Protein AF-A0A4C1SCT5-F1 (afdb_monomer_lite)

Sequence (110 aa):
MVKYLEGKDLISPFQCGFRKSFNTSSLLLGLTDTIRDTLNNGGVNVLISLDLSKAFDRAPDSTRQRKAEVDKIHRSRSPTPSLSEELKSTGIHLQFADEFSPLNNLAFQR

Foldseek 3Di:
DQVVCVVVVVDPPLDQPPDPPGDPVNNVVVVVVVCVVQVVVVHDDDDDDDDDPPPVVPQDPVNVVVVVVVVVVVVPDDPPPDPVRVCVVVVNDDDDPPPDDDPPDPDPDD

Radius of gyration: 21.21 Å; chains: 1; bounding box: 51×48×31 Å

Structure (mmCIF, N/CA/C/O backbone):
data_AF-A0A4C1SCT5-F1
#
_entry.id   AF-A0A4C1SCT5-F1
#
loop_
_atom_site.group_PDB
_atom_site.id
_atom_site.type_symbol
_atom_site.label_atom_id
_atom_site.label_alt_id
_atom_site.label_comp_id
_atom_site.label_asym_id
_atom_site.label_entity_id
_atom_site.label_seq_id
_atom_site.pdbx_PDB_ins_code
_atom_site.Cartn_x
_atom_site.Cartn_y
_atom_site.Cartn_z
_atom_site.occupancy
_atom_site.B_iso_or_equiv
_atom_site.auth_seq_id
_atom_site.auth_comp_id
_atom_site.auth_asym_id
_atom_site.auth_atom_id
_atom_site.pdbx_PDB_model_num
ATOM 1 N N . MET A 1 1 ? -14.333 -5.940 14.794 1.00 57.41 1 MET A N 1
ATOM 2 C CA . MET A 1 1 ? -14.233 -5.018 13.644 1.00 57.41 1 MET A CA 1
ATOM 3 C C . MET A 1 1 ? -13.426 -5.656 12.517 1.00 57.41 1 MET A C 1
ATOM 5 O O . MET A 1 1 ? -14.028 -6.008 11.519 1.00 57.41 1 MET A O 1
ATOM 9 N N . VAL A 1 2 ? -12.128 -5.933 12.712 1.00 68.88 2 VAL A N 1
ATOM 10 C CA . VAL A 1 2 ? -11.245 -6.515 11.675 1.00 68.88 2 VAL A CA 1
ATOM 11 C C . VAL A 1 2 ? -11.754 -7.856 11.120 1.00 68.88 2 VAL A C 1
ATOM 13 O O . VAL A 1 2 ? -11.885 -7.980 9.914 1.00 68.88 2 VAL A O 1
ATOM 16 N N . LYS A 1 3 ? -12.201 -8.792 11.976 1.00 74.88 3 LYS A N 1
ATOM 17 C CA . LYS A 1 3 ? -12.773 -10.086 11.537 1.00 74.88 3 LYS A CA 1
ATOM 18 C C . LYS A 1 3 ? -13.944 -9.974 10.549 1.00 74.88 3 LYS A C 1
ATOM 20 O O . LYS A 1 3 ? -14.103 -10.835 9.699 1.00 74.88 3 LYS A O 1
ATOM 25 N N . TYR A 1 4 ? -14.784 -8.944 10.689 1.00 82.00 4 TYR A N 1
ATOM 26 C CA . TYR A 1 4 ? -15.917 -8.733 9.780 1.00 82.00 4 TYR A CA 1
ATOM 27 C C . TYR A 1 4 ? -15.432 -8.265 8.408 1.00 82.00 4 TYR A C 1
ATOM 29 O O . TYR A 1 4 ? -15.903 -8.753 7.391 1.00 82.00 4 TYR A O 1
ATOM 37 N N . LEU A 1 5 ? -14.467 -7.343 8.399 1.00 82.19 5 LEU A N 1
ATOM 38 C CA . LEU A 1 5 ? -13.877 -6.825 7.172 1.00 82.19 5 LEU A CA 1
ATOM 39 C C . LEU A 1 5 ? -13.087 -7.913 6.429 1.00 82.19 5 LEU A C 1
ATOM 41 O O . LEU A 1 5 ? -13.200 -8.011 5.215 1.00 82.19 5 LEU A O 1
ATOM 45 N N . GLU A 1 6 ? -12.355 -8.759 7.158 1.00 80.75 6 GLU A N 1
ATOM 46 C CA . GLU A 1 6 ? -11.646 -9.918 6.597 1.00 80.75 6 GLU A CA 1
ATOM 47 C C . GLU A 1 6 ? -12.619 -10.970 6.053 1.00 80.75 6 GLU A C 1
ATOM 49 O O . GLU A 1 6 ? -12.443 -11.444 4.939 1.00 80.75 6 GLU A O 1
ATOM 54 N N . GLY A 1 7 ? -13.697 -11.282 6.781 1.00 81.81 7 GLY A N 1
ATOM 55 C CA . GLY A 1 7 ? -14.717 -12.233 6.323 1.00 81.81 7 GLY A CA 1
ATOM 56 C C . GLY A 1 7 ? -15.570 -11.748 5.142 1.00 81.81 7 GLY A C 1
ATOM 57 O O . GLY A 1 7 ? -16.358 -12.522 4.607 1.00 81.81 7 GLY A O 1
ATOM 58 N N . LYS A 1 8 ? -15.448 -10.475 4.754 1.00 85.44 8 LYS A N 1
ATOM 59 C CA . LYS A 1 8 ? -16.152 -9.860 3.618 1.00 85.44 8 LYS A CA 1
ATOM 60 C C . LYS A 1 8 ? -15.201 -9.382 2.515 1.00 85.44 8 LYS A C 1
ATOM 62 O O . LYS A 1 8 ? -15.663 -8.704 1.606 1.00 85.44 8 LYS A O 1
ATOM 67 N N . ASP A 1 9 ? -13.910 -9.698 2.622 1.00 83.19 9 ASP A N 1
ATOM 68 C CA . ASP A 1 9 ? -12.860 -9.276 1.684 1.00 83.19 9 ASP A CA 1
ATOM 69 C C . ASP A 1 9 ? -12.818 -7.750 1.440 1.00 83.19 9 ASP A C 1
ATOM 71 O O . ASP A 1 9 ? -12.597 -7.250 0.342 1.00 83.19 9 ASP A O 1
ATOM 75 N N . LEU A 1 10 ? -13.077 -6.971 2.497 1.00 86.25 10 LEU A N 1
ATOM 76 C CA . LEU A 1 10 ? -13.103 -5.500 2.451 1.00 86.25 10 LEU A CA 1
ATOM 77 C C . LEU A 1 10 ? -11.751 -4.863 2.806 1.00 86.25 10 LEU A C 1
ATOM 79 O O . LEU A 1 10 ? -11.627 -3.636 2.817 1.00 86.25 10 LEU A O 1
ATOM 83 N N . ILE A 1 11 ? -10.758 -5.679 3.160 1.00 85.44 11 ILE A N 1
ATOM 84 C CA . ILE A 1 11 ? -9.387 -5.256 3.449 1.00 85.44 11 ILE A CA 1
ATOM 85 C C . ILE A 1 11 ? -8.491 -5.858 2.380 1.00 85.44 11 ILE A C 1
ATOM 87 O O . ILE A 1 11 ? -8.527 -7.063 2.163 1.00 85.44 11 ILE A O 1
ATOM 91 N N . SER A 1 12 ? -7.646 -5.025 1.769 1.00 87.38 12 SER A N 1
ATOM 92 C CA . SER A 1 12 ? -6.652 -5.510 0.813 1.00 87.38 12 SER A CA 1
ATOM 93 C C . SER A 1 12 ? -5.778 -6.602 1.448 1.00 87.38 12 SER A C 1
ATOM 95 O O . SER A 1 12 ? -5.284 -6.401 2.566 1.00 87.38 12 SER A O 1
ATOM 97 N N . PRO A 1 13 ? -5.511 -7.719 0.747 1.00 84.44 13 PRO A N 1
ATOM 98 C CA . PRO A 1 13 ? -4.640 -8.775 1.259 1.00 84.44 13 PRO A CA 1
ATOM 99 C C . PRO A 1 13 ? -3.224 -8.265 1.572 1.00 84.44 13 PRO A C 1
ATOM 101 O O . PRO A 1 13 ? -2.583 -8.781 2.485 1.00 84.44 13 PRO A O 1
ATOM 104 N N . PHE A 1 14 ? -2.780 -7.195 0.902 1.00 85.56 14 PHE A N 1
ATOM 105 C CA . PHE A 1 14 ? -1.472 -6.560 1.098 1.00 85.56 14 PHE A CA 1
ATOM 106 C C . PHE A 1 14 ? -1.445 -5.514 2.225 1.00 85.56 14 PHE A C 1
ATOM 108 O O . PHE A 1 14 ? -0.386 -4.986 2.565 1.00 85.56 14 PHE A O 1
ATOM 115 N N . GLN A 1 15 ? -2.592 -5.181 2.825 1.00 89.12 15 GLN A N 1
ATOM 116 C CA . GLN A 1 15 ? -2.627 -4.272 3.967 1.00 89.12 15 GLN A CA 1
ATOM 117 C C . GLN A 1 15 ? -2.123 -5.006 5.212 1.00 89.12 15 GLN A C 1
ATOM 119 O O . GLN A 1 15 ? -2.742 -5.975 5.640 1.00 89.12 15 GLN A O 1
ATOM 124 N N . CYS A 1 16 ? -1.049 -4.518 5.835 1.00 90.94 16 CYS A N 1
ATOM 125 C CA . CYS A 1 16 ? -0.508 -5.099 7.074 1.00 90.94 16 CYS A CA 1
ATOM 126 C C . CYS A 1 16 ? -0.773 -4.240 8.324 1.00 90.94 16 CYS A C 1
ATOM 128 O O . CYS A 1 16 ? -0.830 -4.762 9.435 1.00 90.94 16 CYS A O 1
ATOM 130 N N . GLY A 1 17 ? -0.962 -2.926 8.165 1.00 89.25 17 GLY A N 1
ATOM 131 C CA . GLY A 1 17 ? -1.189 -2.007 9.283 1.00 89.25 17 GLY A CA 1
ATOM 132 C C . GLY A 1 17 ? -2.505 -2.274 10.022 1.00 89.25 17 GLY A C 1
ATOM 133 O O . GLY A 1 17 ? -3.535 -2.529 9.398 1.00 89.25 17 GLY A O 1
ATOM 134 N N . PHE A 1 18 ? -2.469 -2.178 11.356 1.00 87.00 18 PHE A N 1
ATOM 135 C CA . PHE A 1 18 ? -3.627 -2.331 12.255 1.00 87.00 18 PHE A CA 1
ATOM 136 C C . PHE A 1 18 ? -4.390 -3.667 12.120 1.00 87.00 18 PHE A C 1
ATOM 138 O O . PHE A 1 18 ? -5.568 -3.752 12.480 1.00 87.00 18 PHE A O 1
ATOM 145 N N . ARG A 1 19 ? -3.730 -4.728 11.631 1.00 87.44 19 ARG A N 1
ATOM 146 C CA . ARG A 1 19 ? -4.301 -6.079 11.515 1.00 87.44 19 ARG A CA 1
ATOM 147 C C . ARG A 1 19 ? -3.671 -7.046 12.505 1.00 87.44 19 ARG A C 1
ATOM 149 O O . ARG A 1 19 ? -2.495 -6.949 12.844 1.00 87.44 19 ARG A O 1
ATOM 156 N N . LYS A 1 20 ? -4.469 -8.013 12.961 1.00 85.88 20 LYS A N 1
ATOM 157 C CA . LYS A 1 20 ? -3.976 -9.074 13.842 1.00 85.88 20 LYS A CA 1
ATOM 158 C C . LYS A 1 20 ? -3.051 -9.994 13.043 1.00 85.88 20 LYS A C 1
ATOM 160 O O . LYS A 1 20 ? -3.391 -10.361 11.927 1.00 85.88 20 LYS A O 1
ATOM 165 N N . SER A 1 21 ? -1.922 -10.376 13.636 1.00 88.25 21 SER A N 1
ATOM 166 C CA . SER A 1 21 ? -0.934 -11.292 13.040 1.00 88.25 21 SER A CA 1
ATOM 167 C C . SER A 1 21 ? -0.165 -10.754 11.824 1.00 88.25 21 SER A C 1
ATOM 169 O O . SER A 1 21 ? 0.581 -11.513 11.216 1.00 88.25 21 SER A O 1
ATOM 171 N N . PHE A 1 22 ? -0.281 -9.463 11.502 1.00 90.62 22 PHE A N 1
ATOM 172 C CA . PHE A 1 22 ? 0.562 -8.795 10.509 1.00 90.62 22 PHE A CA 1
ATOM 173 C C . PHE A 1 22 ? 1.453 -7.761 11.189 1.00 90.62 22 PHE A C 1
ATOM 175 O O . PHE A 1 22 ? 1.066 -7.133 12.177 1.00 90.62 22 PHE A O 1
ATOM 182 N N . ASN A 1 23 ? 2.654 -7.583 10.653 1.00 92.44 23 ASN A N 1
ATOM 183 C CA . ASN A 1 23 ? 3.599 -6.575 11.111 1.00 92.44 23 ASN A CA 1
ATOM 184 C C . ASN A 1 23 ? 4.348 -5.964 9.917 1.00 92.44 23 ASN A C 1
ATOM 186 O O . ASN A 1 23 ? 4.092 -6.298 8.758 1.00 92.44 23 ASN A O 1
ATOM 190 N N . THR A 1 24 ? 5.277 -5.054 10.202 1.00 92.56 24 THR A N 1
ATOM 191 C CA . THR A 1 24 ? 6.090 -4.400 9.171 1.00 92.56 24 THR A CA 1
ATOM 192 C C . THR A 1 24 ? 6.925 -5.400 8.371 1.00 92.56 24 THR A C 1
ATOM 194 O O . THR A 1 24 ? 7.075 -5.241 7.165 1.00 92.56 24 THR A O 1
ATOM 197 N N . SER A 1 25 ? 7.426 -6.463 9.001 1.00 95.62 25 SER A N 1
ATOM 198 C CA . SER A 1 25 ? 8.183 -7.510 8.310 1.00 95.62 25 SER A CA 1
ATOM 199 C C . SER A 1 25 ? 7.317 -8.273 7.309 1.00 95.62 25 SER A C 1
ATOM 201 O O . SER A 1 25 ? 7.789 -8.554 6.215 1.00 95.62 25 SER A O 1
ATOM 203 N N . SER A 1 26 ? 6.046 -8.546 7.629 1.00 92.62 26 SER A N 1
ATOM 204 C CA . SER A 1 26 ? 5.098 -9.157 6.685 1.00 92.62 26 SER A CA 1
ATOM 205 C C . SER A 1 26 ? 4.913 -8.300 5.429 1.00 92.62 26 SER A C 1
ATOM 207 O O . SER A 1 26 ? 4.906 -8.832 4.322 1.00 92.62 26 SER A O 1
ATOM 209 N N . LEU A 1 27 ? 4.815 -6.975 5.595 1.00 93.38 27 LEU A N 1
ATOM 210 C CA . LEU A 1 27 ? 4.718 -6.035 4.475 1.00 93.38 27 LEU A CA 1
ATOM 211 C C . LEU A 1 27 ? 5.989 -6.053 3.620 1.00 93.38 27 LEU A C 1
ATOM 213 O O . LEU A 1 27 ? 5.909 -6.152 2.399 1.00 93.38 27 LEU A O 1
ATOM 217 N N . LEU A 1 28 ? 7.156 -5.956 4.263 1.00 94.50 28 LEU A N 1
ATOM 218 C CA . LEU A 1 28 ? 8.445 -5.927 3.570 1.00 94.50 28 LEU A CA 1
ATOM 219 C C . LEU A 1 28 ? 8.722 -7.231 2.822 1.00 94.50 28 LEU A C 1
ATOM 221 O O . LEU A 1 28 ? 9.242 -7.183 1.708 1.00 94.50 28 LEU A O 1
ATOM 225 N N . LEU A 1 29 ? 8.354 -8.373 3.405 1.00 95.12 29 LEU A N 1
ATOM 226 C CA . LEU A 1 29 ? 8.483 -9.676 2.761 1.00 95.12 29 LEU A CA 1
ATOM 227 C C . LEU A 1 29 ? 7.627 -9.737 1.491 1.00 95.12 29 LEU A C 1
ATOM 229 O O . LEU A 1 29 ? 8.172 -9.945 0.412 1.00 95.12 29 LEU A O 1
ATOM 233 N N . GLY A 1 30 ? 6.327 -9.433 1.593 1.00 93.06 30 GLY A N 1
ATOM 234 C CA . GLY A 1 30 ? 5.428 -9.445 0.434 1.00 93.06 30 GLY A CA 1
ATOM 235 C C . GLY A 1 30 ? 5.829 -8.449 -0.661 1.00 93.06 30 GLY A C 1
ATOM 236 O O . GLY A 1 30 ? 5.757 -8.767 -1.849 1.00 93.06 30 GLY A O 1
ATOM 237 N N . LEU A 1 31 ? 6.310 -7.262 -0.278 1.00 94.31 31 LEU A N 1
ATOM 238 C CA . LEU A 1 31 ? 6.841 -6.279 -1.224 1.00 94.31 31 LEU A CA 1
ATOM 239 C C . LEU A 1 31 ? 8.095 -6.803 -1.938 1.00 94.31 31 LEU A C 1
ATOM 241 O O . LEU A 1 31 ? 8.207 -6.678 -3.155 1.00 94.31 31 LEU A O 1
ATOM 245 N N . THR A 1 32 ? 9.028 -7.398 -1.191 1.00 96.12 32 THR A N 1
ATOM 246 C CA . THR A 1 32 ? 10.275 -7.944 -1.745 1.00 96.12 32 THR A CA 1
ATOM 247 C C . THR A 1 32 ? 9.995 -9.089 -2.710 1.00 96.12 32 THR A C 1
ATOM 249 O O . THR A 1 32 ? 10.593 -9.134 -3.784 1.00 96.12 32 THR A O 1
ATOM 252 N N . ASP A 1 33 ? 9.071 -9.981 -2.356 1.00 96.19 33 ASP A N 1
ATOM 253 C CA . ASP A 1 33 ? 8.680 -11.101 -3.210 1.00 96.19 33 ASP A CA 1
ATOM 254 C C . ASP A 1 33 ? 8.012 -10.602 -4.499 1.00 96.19 33 ASP A C 1
ATOM 256 O O . ASP A 1 33 ? 8.422 -10.998 -5.586 1.00 96.19 33 ASP A O 1
ATOM 260 N N . THR A 1 34 ? 7.108 -9.619 -4.409 1.00 95.00 34 THR A N 1
ATOM 261 C CA . THR A 1 34 ? 6.482 -8.996 -5.594 1.00 95.00 34 THR A CA 1
ATOM 262 C C . THR A 1 34 ? 7.522 -8.379 -6.537 1.00 95.00 34 THR A C 1
ATOM 264 O O . THR A 1 34 ? 7.450 -8.548 -7.760 1.00 95.00 34 THR A O 1
ATOM 267 N N . ILE A 1 35 ? 8.513 -7.673 -5.978 1.00 96.62 35 ILE A N 1
ATOM 268 C CA . ILE A 1 35 ? 9.601 -7.074 -6.759 1.00 96.62 35 ILE A CA 1
ATOM 269 C C . ILE A 1 35 ? 10.423 -8.167 -7.444 1.00 96.62 35 ILE A C 1
ATOM 271 O O . ILE A 1 35 ? 10.679 -8.069 -8.647 1.00 96.62 35 ILE A O 1
ATOM 275 N N . ARG A 1 36 ? 10.818 -9.201 -6.691 1.00 97.38 36 ARG A N 1
ATOM 276 C CA . ARG A 1 36 ? 11.617 -10.326 -7.189 1.00 97.38 36 ARG A CA 1
ATOM 277 C C . ARG A 1 36 ? 10.906 -11.045 -8.331 1.00 97.38 36 ARG A C 1
ATOM 279 O O . ARG A 1 36 ? 11.520 -11.250 -9.375 1.00 97.38 36 ARG A O 1
ATOM 286 N N . ASP A 1 37 ? 9.635 -11.383 -8.159 1.00 97.81 37 ASP A N 1
ATOM 287 C CA . ASP A 1 37 ? 8.858 -12.118 -9.159 1.00 97.81 37 ASP A CA 1
ATOM 288 C C . ASP A 1 37 ? 8.706 -11.311 -10.448 1.00 97.81 37 ASP A C 1
ATOM 290 O O . ASP A 1 37 ? 8.909 -11.831 -11.545 1.00 97.81 37 ASP A O 1
ATOM 294 N N . THR A 1 38 ? 8.430 -10.012 -10.330 1.00 97.50 38 THR A N 1
ATOM 295 C CA . THR A 1 38 ? 8.327 -9.127 -11.494 1.00 97.50 38 THR A CA 1
ATOM 296 C C . THR A 1 38 ? 9.657 -9.036 -12.245 1.00 97.50 38 THR A C 1
ATOM 298 O O . THR A 1 38 ? 9.666 -9.131 -13.471 1.00 97.50 38 THR A O 1
ATOM 301 N N . LEU A 1 39 ? 10.784 -8.910 -11.534 1.00 97.00 39 LEU A N 1
ATOM 302 C CA . LEU A 1 39 ? 12.114 -8.865 -12.153 1.00 97.00 39 LEU A CA 1
ATOM 303 C C . LEU A 1 39 ? 12.478 -10.188 -12.838 1.00 97.00 39 LEU A C 1
ATOM 305 O O . LEU A 1 39 ? 12.975 -10.176 -13.962 1.00 97.00 39 LEU A O 1
ATOM 309 N N . ASN A 1 40 ? 12.196 -11.321 -12.192 1.00 98.00 40 ASN A N 1
ATOM 310 C CA . ASN A 1 40 ? 12.458 -12.650 -12.752 1.00 98.00 40 ASN A CA 1
ATOM 311 C C . ASN A 1 40 ? 11.662 -12.907 -14.039 1.00 98.00 40 ASN A C 1
ATOM 313 O O . ASN A 1 40 ? 12.132 -13.617 -14.923 1.00 98.00 40 ASN A O 1
ATOM 317 N N . ASN A 1 41 ? 10.490 -12.288 -14.165 1.00 97.62 41 ASN A N 1
ATOM 318 C CA . ASN A 1 41 ? 9.641 -12.376 -15.349 1.00 97.62 41 ASN A CA 1
ATOM 319 C C . ASN A 1 41 ? 9.949 -11.290 -16.402 1.00 97.62 41 ASN A C 1
ATOM 321 O O . ASN A 1 41 ? 9.166 -11.096 -17.330 1.00 97.62 41 ASN A O 1
ATOM 325 N N . GLY A 1 42 ? 11.070 -10.567 -16.270 1.00 96.44 42 GLY A N 1
ATOM 326 C CA . GLY A 1 42 ? 11.493 -9.521 -17.210 1.00 96.44 42 GLY A CA 1
ATOM 327 C C . GLY A 1 42 ? 10.662 -8.232 -17.148 1.00 96.44 42 GLY A C 1
ATOM 328 O O . GLY A 1 42 ? 10.729 -7.413 -18.064 1.00 96.44 42 GLY A O 1
ATOM 329 N N . GLY A 1 43 ? 9.861 -8.055 -16.096 1.00 96.44 43 GLY A N 1
ATOM 330 C CA . GLY A 1 43 ? 9.018 -6.885 -15.875 1.00 96.44 43 GLY A CA 1
ATOM 331 C C . GLY A 1 43 ? 9.741 -5.722 -15.190 1.00 96.44 43 GLY A C 1
ATOM 332 O O . GLY A 1 43 ? 10.896 -5.815 -14.773 1.00 96.44 43 GLY A O 1
ATOM 333 N N . VAL A 1 44 ? 9.022 -4.608 -15.033 1.00 94.94 44 VAL A N 1
ATOM 334 C CA . VAL A 1 44 ? 9.500 -3.393 -14.356 1.00 94.94 44 VAL A CA 1
ATOM 335 C C . VAL A 1 44 ? 8.613 -3.099 -13.151 1.00 94.94 44 VAL A C 1
ATOM 337 O O . VAL A 1 44 ? 7.390 -3.142 -13.250 1.00 94.94 44 VAL A O 1
ATOM 340 N N . ASN A 1 45 ? 9.233 -2.755 -12.022 1.00 94.19 45 ASN A N 1
ATOM 341 C CA . ASN A 1 45 ? 8.535 -2.323 -10.814 1.00 94.19 45 ASN A CA 1
ATOM 342 C C . ASN A 1 45 ? 8.596 -0.800 -10.671 1.00 94.19 45 ASN A C 1
ATOM 344 O O . ASN A 1 45 ? 9.665 -0.205 -10.809 1.00 94.19 45 ASN A O 1
ATOM 348 N N . VAL A 1 46 ? 7.473 -0.180 -10.310 1.00 93.94 46 VAL A N 1
ATOM 349 C CA . VAL A 1 46 ? 7.405 1.233 -9.918 1.00 93.94 46 VAL A CA 1
ATOM 350 C C . VAL A 1 46 ? 6.773 1.312 -8.536 1.00 93.94 46 VAL A C 1
ATOM 352 O O . VAL A 1 46 ? 5.641 0.874 -8.343 1.00 93.94 46 VAL A O 1
ATOM 355 N N . LEU A 1 47 ? 7.503 1.872 -7.571 1.00 91.94 47 LEU A N 1
ATOM 356 C CA . LEU A 1 47 ? 7.012 2.080 -6.212 1.00 91.94 47 LEU A CA 1
ATOM 357 C C . LEU A 1 47 ? 6.643 3.550 -6.008 1.00 91.94 47 LEU A C 1
ATOM 359 O O . LEU A 1 47 ? 7.478 4.435 -6.186 1.00 91.94 47 LEU A O 1
ATOM 363 N N . ILE A 1 48 ? 5.410 3.795 -5.569 1.00 93.06 48 ILE A N 1
ATOM 364 C CA . ILE A 1 48 ? 4.944 5.119 -5.151 1.00 93.06 48 ILE A CA 1
ATOM 365 C C . ILE A 1 48 ? 4.744 5.080 -3.637 1.00 93.06 48 ILE A C 1
ATOM 367 O O . ILE A 1 48 ? 3.846 4.402 -3.141 1.00 93.06 48 ILE A O 1
ATOM 371 N N . SER A 1 49 ? 5.590 5.803 -2.904 1.00 92.38 49 SER A N 1
ATOM 372 C CA . SER A 1 49 ? 5.454 5.957 -1.455 1.00 92.38 49 SER A CA 1
ATOM 373 C C . SER A 1 49 ? 4.601 7.185 -1.147 1.00 92.38 49 SER A C 1
ATOM 375 O O . SER A 1 49 ? 4.946 8.298 -1.544 1.00 92.38 49 SER A O 1
ATOM 377 N N . LEU A 1 50 ? 3.480 6.977 -0.459 1.00 90.62 50 LEU A N 1
ATOM 378 C CA . LEU A 1 50 ? 2.556 8.033 -0.055 1.00 90.62 50 LEU A CA 1
ATOM 379 C C . LEU A 1 50 ? 2.537 8.132 1.468 1.00 90.62 50 LEU A C 1
ATOM 381 O O . LEU A 1 50 ? 2.212 7.157 2.144 1.00 90.62 50 LEU A O 1
ATOM 385 N N . ASP A 1 51 ? 2.819 9.322 1.994 1.00 89.62 51 AS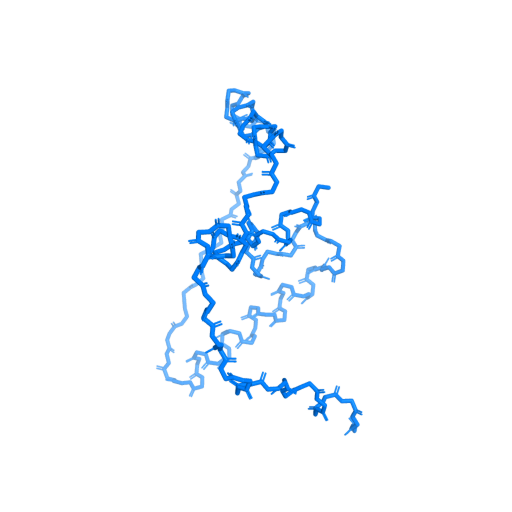P A N 1
ATOM 386 C CA . ASP A 1 51 ? 2.635 9.637 3.409 1.00 89.62 51 ASP A CA 1
ATOM 387 C C . ASP A 1 51 ? 1.496 10.649 3.577 1.00 89.62 51 ASP A C 1
ATOM 389 O O . ASP A 1 51 ? 1.517 11.756 3.033 1.00 89.62 51 ASP A O 1
ATOM 393 N N . LEU A 1 52 ? 0.462 10.250 4.316 1.00 87.44 52 LEU A N 1
ATOM 394 C CA . LEU A 1 52 ? -0.734 11.053 4.536 1.00 87.44 52 LEU A CA 1
ATOM 395 C C . LEU A 1 52 ? -0.614 11.788 5.872 1.00 87.44 52 LEU A C 1
ATOM 397 O O . LEU A 1 52 ? -1.039 11.292 6.920 1.00 87.44 52 LEU A O 1
ATOM 401 N N . SER A 1 53 ? -0.081 13.012 5.839 1.00 88.62 53 SER A N 1
ATOM 402 C CA . SER A 1 53 ? 0.068 13.818 7.054 1.00 88.62 53 SER A CA 1
ATOM 403 C C . SER A 1 53 ? -1.284 14.044 7.734 1.00 88.62 53 SER A C 1
ATOM 405 O O . SER A 1 53 ? -2.224 14.557 7.116 1.00 88.62 53 SER A O 1
ATOM 407 N N . LYS A 1 54 ? -1.361 13.705 9.026 1.00 81.00 54 LYS A N 1
ATOM 408 C CA . LYS A 1 54 ? -2.570 13.838 9.855 1.00 81.00 54 LYS A CA 1
ATOM 409 C C . LYS A 1 54 ? -3.797 13.133 9.260 1.00 81.00 54 LYS A C 1
ATOM 411 O O . LYS A 1 54 ? -4.904 13.671 9.305 1.00 81.00 54 LYS A O 1
ATOM 416 N N . ALA A 1 55 ? -3.627 11.927 8.713 1.00 80.81 55 ALA A N 1
ATOM 417 C CA . ALA A 1 55 ? -4.723 11.128 8.149 1.00 80.81 55 ALA A CA 1
ATOM 418 C C . ALA A 1 55 ? -5.933 10.995 9.101 1.00 80.81 55 ALA A C 1
ATOM 420 O O . ALA A 1 55 ? -7.087 11.000 8.665 1.00 80.81 55 ALA A O 1
ATOM 421 N N . PHE A 1 56 ? -5.675 10.951 10.413 1.00 74.56 56 PHE A N 1
ATOM 422 C CA . PHE A 1 56 ? -6.710 10.874 11.440 1.00 74.56 56 PHE A CA 1
ATOM 423 C C . PHE A 1 56 ? -7.319 12.220 11.865 1.00 74.56 56 PHE A C 1
ATOM 425 O O . PHE A 1 56 ? -8.354 12.196 12.525 1.00 74.56 56 PHE A O 1
ATOM 432 N N . ASP A 1 57 ? -6.782 13.359 11.438 1.00 78.88 57 ASP A N 1
ATOM 433 C CA . ASP A 1 57 ? -7.382 14.673 11.726 1.00 78.88 57 ASP A CA 1
ATOM 434 C C . ASP A 1 57 ? -8.071 15.248 10.485 1.00 78.88 57 ASP A C 1
ATOM 436 O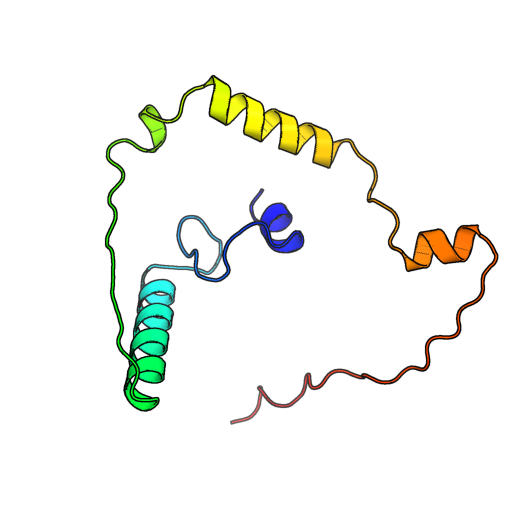 O . ASP A 1 57 ? -9.040 15.992 10.584 1.00 78.88 57 ASP A O 1
ATOM 440 N N . ARG A 1 58 ? -7.573 14.901 9.291 1.00 73.12 58 ARG A N 1
ATOM 441 C CA . ARG A 1 58 ? -8.046 15.466 8.019 1.00 73.12 58 ARG A CA 1
ATOM 442 C C . ARG A 1 58 ? -9.236 14.743 7.404 1.00 73.12 58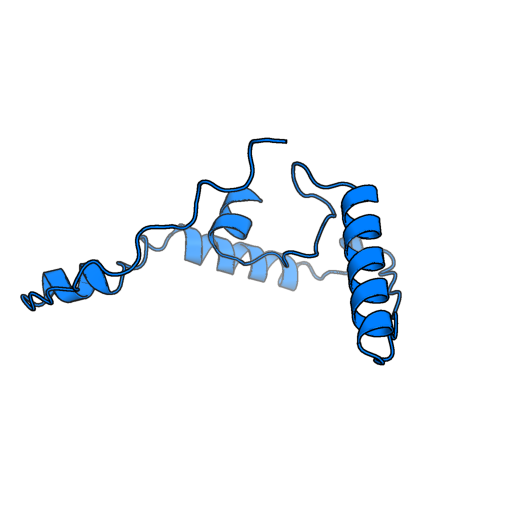 ARG A C 1
ATOM 444 O O . ARG A 1 58 ? -9.852 15.297 6.499 1.00 73.12 58 ARG A O 1
ATOM 451 N N . ALA A 1 59 ? -9.559 13.524 7.834 1.00 71.62 59 ALA A N 1
ATOM 452 C CA . ALA A 1 59 ? -10.726 12.838 7.288 1.00 71.62 59 ALA A CA 1
ATOM 453 C C . ALA A 1 59 ? -12.005 13.490 7.847 1.00 71.62 59 ALA A C 1
ATOM 455 O O . ALA A 1 59 ? -12.213 13.393 9.059 1.00 71.62 59 ALA A O 1
ATOM 456 N N . PRO A 1 60 ? -12.855 14.112 7.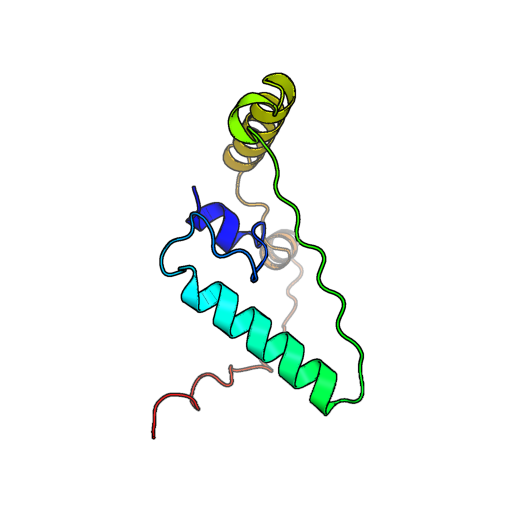001 1.00 72.88 60 PRO A N 1
ATOM 457 C CA . PRO A 1 60 ? -14.019 14.862 7.462 1.00 72.88 60 PRO A CA 1
ATOM 458 C C . PRO A 1 60 ? -14.944 13.983 8.301 1.00 72.88 60 PRO A C 1
ATOM 460 O O . PRO A 1 60 ? -15.184 12.823 7.942 1.00 72.88 60 PRO A O 1
ATOM 463 N N . ASP A 1 61 ? -15.529 14.547 9.357 1.00 70.31 61 ASP A N 1
ATOM 464 C CA . ASP A 1 61 ? -16.484 13.831 10.210 1.00 70.31 61 ASP A CA 1
ATOM 465 C C . ASP A 1 61 ? -17.629 13.232 9.395 1.00 70.31 61 ASP A C 1
ATOM 467 O O . ASP A 1 61 ? -17.996 12.077 9.594 1.00 70.31 61 ASP A O 1
ATOM 471 N N . SER A 1 62 ? -18.108 13.955 8.381 1.00 69.69 62 SER A N 1
ATOM 472 C CA . SER A 1 62 ? -19.133 13.474 7.452 1.00 69.69 62 SER A CA 1
ATOM 473 C C . SER A 1 62 ? -18.716 12.208 6.694 1.00 69.69 62 SER A C 1
ATOM 475 O O . SER A 1 62 ? -19.546 11.342 6.435 1.00 69.69 62 SER A O 1
ATOM 477 N N . THR A 1 63 ? -17.432 12.047 6.367 1.00 69.88 63 THR A N 1
ATOM 478 C CA . THR A 1 63 ? -16.920 10.861 5.661 1.00 69.88 63 THR A CA 1
ATOM 479 C C . THR A 1 63 ? -16.819 9.663 6.604 1.00 69.88 63 THR A C 1
ATOM 481 O O . THR A 1 63 ? -17.196 8.549 6.238 1.00 69.88 63 THR A O 1
ATOM 484 N N . ARG A 1 64 ? -16.383 9.890 7.849 1.00 65.94 64 ARG A N 1
ATOM 485 C CA . ARG A 1 64 ? -16.336 8.849 8.891 1.00 65.94 64 ARG A CA 1
ATOM 486 C C . ARG A 1 64 ? -17.727 8.393 9.304 1.00 65.94 64 ARG A C 1
ATOM 488 O O . ARG A 1 64 ? -17.963 7.193 9.424 1.00 65.94 64 ARG A O 1
ATOM 495 N N . GLN A 1 65 ? -18.644 9.340 9.486 1.00 65.06 65 GLN A N 1
ATOM 496 C CA . GLN A 1 65 ? -20.030 9.077 9.861 1.00 65.06 65 GLN A CA 1
ATOM 497 C C . GLN A 1 65 ? -20.756 8.298 8.766 1.00 65.06 65 GLN A C 1
ATOM 499 O O . GLN A 1 65 ? -21.372 7.285 9.079 1.00 65.06 65 GLN A O 1
ATOM 504 N N . ARG A 1 66 ? -20.586 8.673 7.489 1.00 70.69 66 ARG A N 1
ATOM 505 C CA . ARG A 1 66 ? -21.133 7.909 6.354 1.00 70.69 66 ARG A CA 1
ATOM 506 C C . ARG A 1 66 ? -20.594 6.482 6.304 1.00 70.69 66 ARG A C 1
ATOM 508 O O . ARG A 1 66 ? -21.369 5.551 6.123 1.00 70.69 66 ARG A O 1
ATOM 515 N N . LYS A 1 67 ? -19.284 6.285 6.506 1.00 68.81 67 LYS A N 1
ATOM 516 C CA . LYS A 1 67 ? -18.692 4.936 6.559 1.00 68.81 67 LYS A CA 1
ATOM 517 C C . LYS A 1 67 ? -19.303 4.113 7.701 1.00 68.81 67 LYS A C 1
ATOM 519 O O . LYS A 1 67 ? -19.739 2.990 7.476 1.00 68.81 67 LYS A O 1
ATOM 524 N N . ALA A 1 68 ? -19.415 4.702 8.892 1.00 67.44 68 ALA A N 1
ATOM 525 C CA . ALA A 1 68 ? -20.016 4.050 10.053 1.00 67.44 68 ALA A CA 1
ATOM 526 C C . ALA A 1 68 ? -21.520 3.762 9.877 1.00 67.44 68 ALA A C 1
ATOM 528 O O . ALA A 1 68 ? -22.018 2.761 10.386 1.00 67.44 68 ALA A O 1
ATOM 529 N N . GLU A 1 69 ? -22.253 4.622 9.173 1.00 69.81 69 GLU A N 1
ATOM 530 C CA . GLU A 1 69 ? -23.674 4.442 8.868 1.00 69.81 69 GLU A CA 1
ATOM 531 C C . GLU A 1 69 ? -23.895 3.312 7.859 1.00 69.81 69 GLU A C 1
ATOM 533 O O . GLU A 1 69 ? -24.711 2.423 8.104 1.00 69.81 69 GLU A O 1
ATOM 538 N N . VAL A 1 70 ? -23.100 3.267 6.787 1.00 67.75 70 VAL A N 1
ATOM 539 C CA . VAL A 1 70 ? -23.103 2.155 5.825 1.00 67.75 70 VAL A CA 1
ATOM 540 C C . VAL A 1 70 ? -22.778 0.831 6.521 1.00 67.75 70 VAL A C 1
ATOM 542 O O . VAL A 1 70 ? -23.450 -0.173 6.266 1.00 67.75 70 VAL A O 1
ATOM 545 N N . ASP A 1 71 ? -21.815 0.827 7.444 1.00 66.06 71 ASP A N 1
ATOM 546 C CA . ASP A 1 71 ? -21.463 -0.362 8.226 1.00 66.06 71 ASP A CA 1
ATOM 547 C C . ASP A 1 71 ? -22.602 -0.790 9.173 1.00 66.06 71 ASP A C 1
ATOM 549 O O . ASP A 1 71 ? -22.850 -1.987 9.340 1.00 66.06 71 ASP A O 1
ATOM 553 N N . LYS A 1 72 ? -23.345 0.158 9.766 1.00 69.00 72 LYS A N 1
ATOM 554 C CA . LYS A 1 72 ? -24.545 -0.138 10.574 1.00 69.00 72 LYS A CA 1
ATOM 555 C C . LYS A 1 72 ? -25.666 -0.739 9.731 1.00 69.00 72 LYS A C 1
ATOM 557 O O . LYS A 1 72 ? -26.284 -1.699 10.180 1.00 69.00 72 LYS A O 1
ATOM 562 N N . ILE A 1 73 ? -25.893 -0.223 8.523 1.00 66.12 73 ILE A N 1
ATOM 563 C CA . ILE A 1 73 ? -26.896 -0.750 7.584 1.00 66.12 73 ILE A CA 1
ATOM 564 C C . ILE A 1 73 ? -26.543 -2.182 7.159 1.00 66.12 73 ILE A C 1
ATOM 566 O O . ILE A 1 73 ? -27.414 -3.046 7.103 1.00 66.12 73 ILE A O 1
ATOM 570 N N . HIS A 1 74 ? -25.264 -2.472 6.908 1.00 62.16 74 HIS A N 1
ATOM 571 C CA . HIS A 1 74 ? -24.827 -3.842 6.620 1.00 62.16 74 HIS A CA 1
ATOM 572 C C . HIS A 1 74 ? -24.961 -4.771 7.831 1.00 62.16 74 HIS A C 1
ATOM 57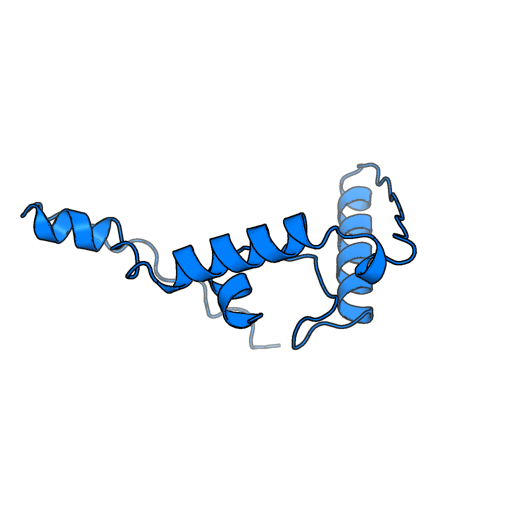4 O O . HIS A 1 74 ? -25.198 -5.962 7.660 1.00 62.16 74 HIS A O 1
ATOM 580 N N . ARG A 1 75 ? -24.823 -4.239 9.050 1.00 59.41 75 ARG A N 1
ATOM 581 C CA . ARG A 1 75 ? -24.960 -5.003 10.296 1.00 59.41 75 ARG A CA 1
ATOM 582 C C . ARG A 1 75 ? -26.416 -5.259 10.698 1.00 59.41 75 ARG A C 1
ATOM 584 O O . ARG A 1 75 ? -26.665 -6.215 11.424 1.00 59.41 75 ARG A O 1
ATOM 591 N N . SER A 1 76 ? -27.348 -4.402 10.277 1.00 62.28 76 SER A N 1
ATOM 592 C CA . SER A 1 76 ? -28.785 -4.540 10.548 1.00 62.28 76 SER A CA 1
ATOM 593 C C . SER A 1 76 ? -29.535 -5.344 9.487 1.00 62.28 76 SER A C 1
ATOM 595 O O . SER A 1 76 ? -30.631 -5.827 9.764 1.00 62.28 76 SER A O 1
ATOM 597 N N . ARG A 1 77 ? -28.963 -5.522 8.290 1.00 57.16 77 ARG A N 1
ATOM 598 C CA . ARG A 1 77 ? -29.482 -6.479 7.309 1.00 57.16 77 ARG A CA 1
ATOM 599 C C . ARG A 1 77 ? -29.206 -7.901 7.797 1.00 57.16 77 ARG A C 1
ATOM 601 O O . ARG A 1 77 ? -28.083 -8.220 8.189 1.00 57.16 77 ARG A O 1
ATOM 608 N N . SER A 1 78 ? -30.231 -8.755 7.767 1.00 51.81 78 SER A N 1
ATOM 609 C CA . SER A 1 78 ? -30.039 -10.203 7.871 1.00 51.81 78 SER A CA 1
ATOM 610 C C . SER A 1 78 ? -29.021 -10.654 6.813 1.00 51.81 78 SER A C 1
ATOM 612 O O . SER A 1 78 ? -28.896 -9.982 5.781 1.00 51.81 78 SER A O 1
ATOM 614 N N . PRO A 1 79 ? -28.262 -11.744 7.050 1.00 56.88 79 PRO A N 1
ATOM 615 C CA . PRO A 1 79 ? -27.376 -12.287 6.030 1.00 56.88 79 PRO A CA 1
ATOM 616 C C . PRO A 1 79 ? -28.170 -12.415 4.733 1.00 56.88 79 PRO A C 1
ATOM 618 O O . PRO A 1 79 ? -29.247 -13.011 4.746 1.00 56.88 79 PRO A O 1
ATOM 621 N N . THR A 1 80 ? -27.688 -11.804 3.648 1.00 56.06 80 THR A N 1
ATOM 622 C CA . THR A 1 80 ? -28.275 -12.048 2.332 1.00 56.06 80 THR A CA 1
ATOM 623 C C . THR A 1 80 ? -28.219 -13.559 2.131 1.00 56.06 80 THR A C 1
ATOM 625 O O . THR A 1 80 ? -27.109 -14.099 2.228 1.00 56.06 80 THR A O 1
ATOM 628 N N . PRO A 1 81 ? -29.364 -14.244 1.955 1.00 56.22 81 PRO A N 1
ATOM 629 C CA . PRO A 1 81 ? -29.352 -15.677 1.730 1.00 56.22 81 PRO A CA 1
ATOM 630 C C . PRO A 1 81 ? -28.434 -15.949 0.545 1.00 56.22 81 PRO A C 1
ATOM 632 O O . PRO A 1 81 ? -28.412 -15.208 -0.441 1.00 56.22 81 PRO A O 1
ATOM 635 N N . SER A 1 82 ? -27.594 -16.961 0.691 1.00 60.53 82 SER A N 1
ATOM 636 C CA . SER A 1 82 ? -26.744 -17.409 -0.402 1.00 60.53 82 SER A CA 1
ATOM 637 C C . SER A 1 82 ? -27.613 -17.793 -1.605 1.00 60.53 82 SER A C 1
ATOM 639 O O . SER A 1 82 ? -28.763 -18.199 -1.443 1.00 60.53 82 SER A O 1
ATOM 641 N N . LEU A 1 83 ? -27.065 -17.701 -2.822 1.00 50.81 83 LEU A N 1
ATOM 642 C CA . LEU A 1 83 ? -27.794 -18.062 -4.047 1.00 50.81 83 LEU A CA 1
ATOM 643 C C . LEU A 1 83 ? -28.410 -19.475 -3.942 1.00 50.81 83 LEU A C 1
ATOM 645 O O . LEU A 1 83 ? -29.494 -19.736 -4.449 1.00 50.81 83 LEU A O 1
ATOM 649 N N . SER A 1 84 ? -27.738 -20.381 -3.223 1.00 56.47 84 SER A N 1
ATOM 650 C CA . SER A 1 84 ? -28.212 -21.736 -2.934 1.00 56.47 84 SER A CA 1
ATOM 651 C C . SER A 1 84 ? -29.383 -21.792 -1.942 1.00 56.47 84 SER A C 1
ATOM 653 O O . SER A 1 84 ? -30.206 -22.698 -2.043 1.00 56.47 84 SER A O 1
ATOM 655 N N . GLU A 1 85 ? -29.501 -20.857 -1.001 1.00 62.75 85 GLU A N 1
ATOM 656 C CA . GLU A 1 85 ? -30.657 -20.722 -0.102 1.00 62.75 85 GLU A CA 1
ATOM 657 C C . GLU A 1 85 ? -31.858 -20.087 -0.818 1.00 62.75 85 GLU A C 1
ATOM 659 O O . GLU A 1 85 ? -32.991 -20.529 -0.621 1.00 62.75 85 GLU A O 1
ATOM 664 N N . GLU A 1 86 ? -31.615 -19.127 -1.714 1.00 60.94 86 GLU A N 1
ATOM 665 C CA . GLU A 1 86 ? -32.647 -18.538 -2.577 1.00 60.94 86 GLU A CA 1
ATOM 666 C C . GLU A 1 86 ? -33.241 -19.577 -3.542 1.00 60.94 86 GLU A C 1
ATOM 668 O O . GLU A 1 86 ? -34.465 -19.713 -3.626 1.00 60.94 86 GLU A O 1
ATOM 673 N N . LEU A 1 87 ? -32.389 -20.380 -4.193 1.00 54.41 87 LEU A N 1
ATOM 674 C CA . LEU A 1 87 ? -32.798 -21.440 -5.126 1.00 54.41 87 LEU A CA 1
ATOM 675 C C . LEU A 1 87 ? -33.541 -22.600 -4.436 1.00 54.41 87 LEU A C 1
ATOM 677 O O . LEU A 1 87 ? -34.424 -23.213 -5.035 1.00 54.41 87 LEU A O 1
ATOM 681 N N . LYS A 1 88 ? -33.249 -22.875 -3.157 1.00 60.62 88 LYS A N 1
ATOM 682 C CA . LYS A 1 88 ? -34.025 -23.837 -2.350 1.00 60.62 88 LYS A CA 1
ATOM 683 C C . LYS A 1 88 ? -35.439 -23.333 -2.052 1.00 60.62 88 LYS A C 1
ATOM 685 O O . LYS A 1 88 ? -36.364 -24.140 -2.006 1.00 60.62 88 LYS A O 1
ATOM 690 N N . SER A 1 89 ? -35.623 -22.022 -1.874 1.00 62.09 89 SER A N 1
ATOM 691 C CA . SER A 1 89 ? -36.939 -21.431 -1.577 1.00 62.09 89 SER A CA 1
ATOM 692 C C . SER A 1 89 ? -37.891 -21.415 -2.780 1.00 62.09 89 SER A C 1
ATOM 694 O O . SER A 1 89 ? -39.107 -21.417 -2.601 1.00 62.09 89 SER A O 1
ATOM 696 N N . THR A 1 90 ? -37.352 -21.454 -4.003 1.00 60.84 90 THR A N 1
ATOM 697 C CA . THR A 1 90 ? -38.127 -21.476 -5.254 1.00 60.84 90 THR A CA 1
ATOM 698 C C . THR A 1 90 ? -38.528 -22.886 -5.697 1.00 60.84 90 THR A C 1
ATOM 700 O O . THR A 1 90 ? -39.178 -23.040 -6.728 1.00 60.84 90 THR A O 1
ATOM 703 N N . GLY A 1 91 ? -38.173 -23.923 -4.926 1.00 47.22 91 GLY A N 1
ATOM 704 C CA . GLY A 1 91 ? -38.483 -25.320 -5.248 1.00 47.22 91 GLY A CA 1
ATOM 705 C C . GLY A 1 91 ? -37.626 -25.912 -6.374 1.00 47.22 91 GLY A C 1
ATOM 706 O O . GLY A 1 91 ? -37.927 -27.002 -6.858 1.00 47.22 91 GLY A O 1
ATOM 707 N N . ILE A 1 92 ? -36.557 -25.225 -6.793 1.00 54.62 92 ILE A N 1
ATOM 708 C CA . ILE A 1 92 ? -35.664 -25.682 -7.862 1.00 54.62 92 ILE A CA 1
ATOM 709 C C . ILE A 1 92 ? -34.524 -26.500 -7.242 1.00 54.62 92 ILE A C 1
ATOM 711 O O . ILE A 1 92 ? -33.590 -25.962 -6.649 1.00 54.62 92 ILE A O 1
ATOM 715 N N . HIS A 1 93 ? -34.583 -27.825 -7.386 1.00 46.69 93 HIS A N 1
ATOM 716 C CA . HIS A 1 93 ? -33.551 -28.733 -6.885 1.00 46.69 93 HIS A CA 1
ATOM 717 C C . HIS A 1 93 ? -32.417 -28.875 -7.916 1.00 46.69 93 HIS A C 1
ATOM 719 O O . HIS A 1 93 ? -32.430 -29.769 -8.759 1.00 46.69 93 HIS A O 1
ATOM 725 N N . LEU A 1 94 ? -31.427 -27.982 -7.874 1.00 46.44 94 LEU A N 1
ATOM 726 C CA . LEU A 1 94 ? -30.197 -28.134 -8.660 1.00 46.44 94 LEU A CA 1
ATOM 727 C C . LEU A 1 94 ? -29.255 -29.115 -7.944 1.00 46.44 94 LEU A C 1
ATOM 729 O O . LEU A 1 94 ? -28.717 -28.808 -6.881 1.00 46.44 94 LEU A O 1
ATOM 733 N N . GLN A 1 95 ? -29.076 -30.309 -8.517 1.00 42.59 95 GLN A N 1
ATOM 734 C CA . GLN A 1 95 ? -27.965 -31.197 -8.169 1.00 42.59 95 GLN A CA 1
ATOM 735 C C . GLN A 1 95 ? -26.681 -30.591 -8.741 1.00 42.59 95 GLN A C 1
ATOM 737 O O . GLN A 1 95 ? -26.468 -30.609 -9.951 1.00 42.59 95 GLN A O 1
ATOM 742 N N . PHE A 1 96 ? -25.835 -30.042 -7.876 1.00 39.06 96 PHE A N 1
ATOM 743 C CA . PHE A 1 96 ? -24.449 -29.775 -8.235 1.00 39.06 96 PHE A CA 1
ATOM 744 C C . PHE A 1 96 ? -23.667 -31.068 -8.014 1.00 39.06 96 PHE A C 1
ATOM 746 O O . PHE A 1 96 ? -23.708 -31.632 -6.923 1.00 39.06 96 PHE A O 1
ATOM 753 N N . ALA A 1 97 ? -23.022 -31.566 -9.068 1.00 35.12 97 ALA A N 1
ATOM 754 C CA . ALA A 1 97 ? -22.065 -32.652 -8.953 1.00 35.12 97 ALA A CA 1
ATOM 755 C C . ALA A 1 97 ? -20.904 -32.187 -8.061 1.00 35.12 97 ALA A C 1
ATOM 757 O O . ALA A 1 97 ? -20.332 -31.120 -8.293 1.00 35.12 97 ALA A O 1
ATOM 758 N N . ASP A 1 98 ? -20.585 -32.981 -7.041 1.00 37.59 98 ASP A N 1
ATOM 759 C CA . ASP A 1 98 ? -19.409 -32.809 -6.194 1.00 37.59 98 ASP A CA 1
ATOM 760 C C . ASP A 1 98 ? -18.134 -33.070 -7.011 1.00 37.59 98 ASP A C 1
ATOM 762 O O . ASP A 1 98 ? -17.531 -34.137 -6.945 1.00 37.59 98 ASP A O 1
ATOM 766 N N . GLU A 1 99 ? -17.688 -32.082 -7.776 1.00 42.38 99 GLU A N 1
ATOM 767 C CA . GLU A 1 99 ? -16.315 -32.021 -8.265 1.00 42.38 99 GLU A CA 1
ATOM 768 C C . GLU A 1 99 ? -15.715 -30.702 -7.802 1.00 42.38 99 GLU A C 1
ATOM 770 O O . GLU A 1 99 ? -15.861 -29.679 -8.452 1.00 42.38 99 GLU A O 1
ATOM 775 N N . PHE A 1 100 ? -15.141 -30.717 -6.599 1.00 36.25 100 PHE A N 1
ATOM 776 C CA . PHE A 1 100 ? -13.822 -30.165 -6.264 1.00 36.25 100 PHE A CA 1
ATOM 777 C C . PHE A 1 100 ? -13.617 -30.317 -4.749 1.00 36.25 100 PHE A C 1
ATOM 779 O O . PHE A 1 100 ? -13.864 -29.413 -3.952 1.00 36.25 100 PHE A O 1
ATOM 786 N N . SER A 1 101 ? -13.159 -31.505 -4.343 1.00 37.00 101 SER A N 1
ATOM 787 C CA . SER A 1 101 ? -12.540 -31.681 -3.027 1.00 37.00 101 SER A CA 1
ATOM 788 C C . SER A 1 101 ? -11.203 -30.919 -2.974 1.00 37.00 101 SER A C 1
ATOM 790 O O . SER A 1 101 ? -10.483 -30.871 -3.974 1.00 37.00 101 SER A O 1
ATOM 792 N N . PRO A 1 102 ? -10.857 -30.310 -1.828 1.00 38.12 102 PRO A N 1
ATOM 793 C CA . PRO A 1 102 ? -9.784 -29.332 -1.725 1.00 38.12 102 PRO A CA 1
ATOM 794 C C . PRO A 1 102 ? -8.403 -29.997 -1.693 1.00 38.12 102 PRO A C 1
ATOM 796 O O . PRO A 1 102 ? -8.159 -30.915 -0.911 1.00 38.12 102 PRO A O 1
ATOM 799 N N . LEU A 1 103 ? -7.458 -29.450 -2.463 1.00 39.69 103 LEU A N 1
ATOM 800 C CA . LEU A 1 103 ? -6.010 -29.657 -2.314 1.00 39.69 103 LEU A CA 1
ATOM 801 C C . LEU A 1 103 ? -5.480 -29.008 -1.012 1.00 39.69 103 LEU A C 1
ATOM 803 O O . LEU A 1 103 ? -4.512 -28.255 -1.017 1.00 39.69 103 LEU A O 1
ATOM 807 N N . ASN A 1 104 ? -6.103 -29.313 0.125 1.00 45.81 104 ASN A N 1
ATOM 808 C CA . ASN A 1 104 ? -5.586 -29.027 1.460 1.00 45.81 104 ASN A CA 1
ATOM 809 C C . ASN A 1 104 ? -4.989 -30.318 2.024 1.00 45.81 104 ASN A C 1
ATOM 811 O O . ASN A 1 104 ? -5.647 -30.989 2.811 1.00 45.81 104 ASN A O 1
ATOM 815 N N . ASN A 1 105 ? -3.784 -30.700 1.577 1.00 43.03 105 ASN A N 1
ATOM 816 C CA . ASN A 1 105 ? -2.920 -31.661 2.292 1.00 43.03 105 ASN A CA 1
ATOM 817 C C . ASN A 1 105 ? -1.478 -31.770 1.744 1.00 43.03 105 ASN A C 1
ATOM 819 O O . ASN A 1 105 ? -0.857 -32.824 1.825 1.00 43.03 105 ASN A O 1
ATOM 823 N N . LEU A 1 106 ? -0.902 -30.685 1.213 1.00 42.81 106 LEU A N 1
ATOM 824 C CA . LEU A 1 106 ? 0.506 -30.648 0.778 1.00 42.81 106 LEU A CA 1
ATOM 825 C C . LEU A 1 106 ? 1.202 -29.350 1.218 1.00 42.81 106 LEU A C 1
ATOM 827 O O . LEU A 1 106 ? 1.815 -28.653 0.423 1.00 42.81 106 LEU A O 1
ATOM 831 N N . ALA A 1 107 ? 1.092 -28.998 2.500 1.00 42.16 107 ALA A N 1
ATOM 832 C CA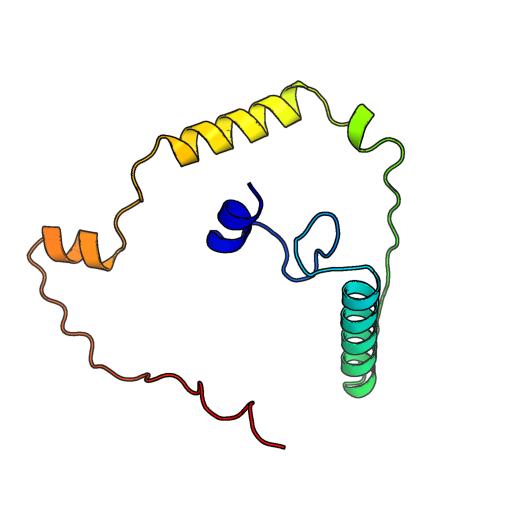 . ALA A 1 107 ? 1.949 -27.974 3.109 1.00 42.16 107 ALA A CA 1
ATOM 833 C C . ALA A 1 107 ? 2.073 -28.171 4.629 1.00 42.16 107 ALA A C 1
ATOM 835 O O . ALA A 1 107 ? 1.916 -27.236 5.405 1.00 42.16 107 ALA A O 1
ATOM 836 N N . PHE A 1 108 ? 2.308 -29.407 5.073 1.00 44.91 108 PHE A N 1
ATOM 837 C CA . PHE A 1 108 ? 2.841 -29.674 6.412 1.00 44.91 108 PHE A CA 1
ATOM 838 C C . PHE A 1 108 ? 3.557 -31.026 6.412 1.00 44.91 108 PHE A C 1
ATOM 840 O O . PHE A 1 108 ? 3.059 -32.003 6.954 1.00 44.91 108 PHE A O 1
ATOM 847 N N . GLN A 1 109 ? 4.693 -31.093 5.715 1.00 37.28 109 GLN A N 1
ATOM 848 C CA . GLN A 1 109 ? 5.789 -32.037 5.965 1.00 37.28 109 GLN A CA 1
ATOM 849 C C . GLN A 1 109 ? 6.952 -31.712 5.020 1.00 37.28 109 GLN A C 1
ATOM 851 O O . GLN A 1 109 ? 6.984 -32.177 3.881 1.00 37.28 109 GLN A O 1
ATOM 856 N N . ARG A 1 110 ? 7.879 -30.882 5.500 1.00 41.19 110 ARG A N 1
ATOM 857 C CA . ARG A 1 110 ? 9.339 -31.065 5.460 1.00 41.19 110 ARG A CA 1
ATOM 858 C C . ARG A 1 110 ? 10.014 -29.844 6.064 1.00 41.19 110 ARG A C 1
ATOM 860 O O . ARG A 1 110 ? 9.645 -28.722 5.664 1.00 41.19 110 ARG A O 1
#

pLDDT: mean 72.79, std 19.52, range [35.12, 98.0]

Secondary structure (DSSP, 8-state):
-HHHHHTTT-S-TT--TT-TT--HHHHHHHHHHHHHHHHHTT----------TTHHHHS-HHHHHHHHHHHHHHHHSPPPPPHHHHHHHTT-------------SSSS--

Organism: Eumeta variegata (NCBI:txid151549)